Protein AF-A0A964AL71-F1 (afdb_monomer_lite)

Sequence (164 aa):
MGRFLVLSLLTTGLFVGQAAAQQCAVDEDDDGYVSAAACPNGTDCDDTDPDTHPFATEIPNDGIDQDCSGEDLVSVCDSDSDGYEAYACGGLDCDDDDPDINPDGLEIDGDGIDQDCDGWDYCEAIEWVQGGLECAAAPDVDPSGYGWLIAAGLLGLARRRRGA

Secondary structure (DSSP, 8-state):
-----------------------S---SS-SS--BTTT-TT--BS-TT-TTSSTTPPP-TTSS--TT-SSSPPP--S-SS-SSPPBGGGTSSBS-TT-TTSSTT----TTSS--SSSSS----S-EEEETTEEEE--S----TT---S----------------

Structure (mmCIF, N/CA/C/O backbone):
data_AF-A0A964AL71-F1
#
_entry.id   AF-A0A964AL71-F1
#
loop_
_atom_site.group_PDB
_atom_site.id
_atom_site.type_symbol
_atom_site.label_atom_id
_atom_site.label_alt_id
_atom_site.label_comp_id
_atom_site.label_asym_id
_atom_site.label_entity_id
_atom_site.label_seq_id
_atom_site.pdbx_PDB_ins_code
_atom_site.Cartn_x
_atom_site.Cartn_y
_atom_site.Cartn_z
_atom_site.occupancy
_atom_site.B_iso_or_equiv
_atom_site.auth_seq_id
_atom_site.auth_comp_id
_atom_site.auth_asym_id
_atom_site.auth_atom_id
_atom_si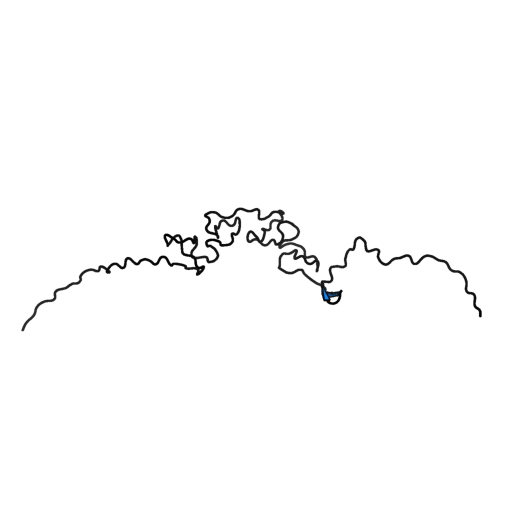te.pdbx_PDB_model_num
ATOM 1 N N . MET A 1 1 ? 49.509 -49.418 -53.636 1.00 42.91 1 MET A N 1
ATOM 2 C CA . MET A 1 1 ? 49.697 -48.206 -54.468 1.00 42.91 1 MET A CA 1
ATOM 3 C C . MET A 1 1 ? 48.454 -47.348 -54.279 1.00 42.91 1 MET A C 1
ATOM 5 O O . MET A 1 1 ? 47.386 -47.891 -54.466 1.00 42.91 1 MET A O 1
ATOM 9 N N . GLY A 1 2 ? 48.447 -46.099 -53.839 1.00 43.47 2 GLY A N 1
ATOM 10 C CA . GLY A 1 2 ? 49.470 -45.191 -53.344 1.00 43.47 2 GLY A CA 1
ATOM 11 C C . GLY A 1 2 ? 48.808 -44.211 -52.359 1.00 43.47 2 GLY A C 1
ATOM 12 O O . GLY A 1 2 ? 47.586 -44.115 -52.294 1.00 43.47 2 GLY A O 1
ATOM 13 N N . ARG A 1 3 ? 49.653 -43.579 -51.544 1.00 57.41 3 ARG A N 1
ATOM 14 C CA . ARG A 1 3 ? 49.343 -42.613 -50.476 1.00 57.41 3 ARG A CA 1
ATOM 15 C C . ARG A 1 3 ? 48.941 -41.243 -51.052 1.00 57.41 3 ARG A C 1
ATOM 17 O O . ARG A 1 3 ? 49.073 -41.039 -52.253 1.00 57.41 3 ARG A O 1
ATOM 24 N N . PHE A 1 4 ? 48.636 -40.328 -50.122 1.00 46.94 4 PHE A N 1
ATOM 25 C CA . PHE A 1 4 ? 48.521 -38.857 -50.202 1.00 46.94 4 PHE A CA 1
ATOM 26 C C . PHE A 1 4 ? 47.069 -38.352 -50.302 1.00 46.94 4 PHE A C 1
ATOM 28 O O . PHE A 1 4 ? 46.312 -38.834 -51.125 1.00 46.94 4 PHE A O 1
ATOM 35 N N . LEU A 1 5 ? 46.595 -37.395 -49.502 1.00 49.38 5 LEU A N 1
ATOM 36 C CA . LEU A 1 5 ? 47.223 -36.527 -48.502 1.00 49.38 5 LEU A CA 1
ATOM 37 C C . LEU A 1 5 ? 46.084 -35.980 -47.619 1.00 49.38 5 LEU A C 1
ATOM 39 O O . LEU A 1 5 ? 45.044 -35.585 -48.138 1.00 49.38 5 LEU A O 1
ATOM 43 N N . VAL A 1 6 ? 46.274 -35.965 -46.301 1.00 58.12 6 VAL A N 1
ATOM 44 C CA . VAL A 1 6 ? 45.404 -35.238 -45.366 1.00 58.12 6 VAL A CA 1
ATOM 45 C C . VAL A 1 6 ? 45.594 -33.746 -45.640 1.00 58.12 6 VAL A C 1
ATOM 47 O O . VAL A 1 6 ? 46.712 -33.258 -45.486 1.00 58.12 6 VAL A O 1
ATOM 50 N N . LEU A 1 7 ? 44.538 -33.019 -46.018 1.00 48.34 7 LEU A N 1
ATOM 51 C CA . LEU A 1 7 ? 44.527 -31.562 -45.902 1.00 48.34 7 LEU A CA 1
ATOM 52 C C . LEU A 1 7 ? 43.426 -31.151 -44.929 1.00 48.34 7 LEU A C 1
ATOM 54 O O . LEU A 1 7 ? 42.235 -31.202 -45.220 1.00 48.34 7 LEU A O 1
ATOM 58 N N . SER A 1 8 ? 43.901 -30.813 -43.737 1.00 66.19 8 SER A N 1
ATOM 59 C CA . SER A 1 8 ? 43.179 -30.169 -42.655 1.00 66.19 8 SER A CA 1
ATOM 60 C C . SER A 1 8 ? 42.492 -28.893 -43.143 1.00 66.19 8 SER A C 1
ATOM 62 O O . SER A 1 8 ? 43.157 -27.99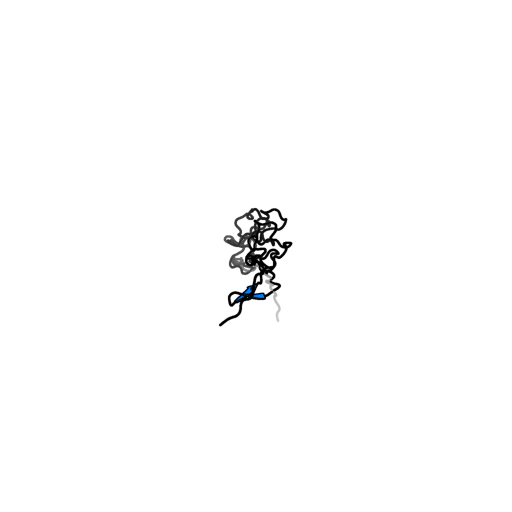0 -43.646 1.00 66.19 8 SER A O 1
ATOM 64 N N . LEU A 1 9 ? 41.183 -28.802 -42.920 1.00 51.50 9 LEU A N 1
ATOM 65 C CA . LEU A 1 9 ? 40.495 -27.532 -42.709 1.00 51.50 9 LEU A CA 1
ATOM 66 C C . LEU A 1 9 ? 39.804 -27.606 -41.344 1.00 51.50 9 LEU A C 1
ATOM 68 O O . LEU A 1 9 ? 38.586 -27.657 -41.228 1.00 51.50 9 LEU A O 1
ATOM 72 N N . LEU A 1 10 ? 40.623 -27.607 -40.289 1.00 61.62 10 LEU A N 1
ATOM 73 C CA . LEU A 1 10 ? 40.280 -26.906 -39.053 1.00 61.62 10 LEU A CA 1
ATOM 74 C C . LEU A 1 10 ? 40.269 -25.403 -39.371 1.00 61.62 10 LEU A C 1
ATOM 76 O O . LEU A 1 10 ? 41.217 -24.683 -39.070 1.00 61.62 10 LEU A O 1
ATOM 80 N N . THR A 1 11 ? 39.212 -24.927 -40.025 1.00 59.31 11 THR A N 1
ATOM 81 C CA . THR A 1 11 ? 38.882 -23.502 -40.011 1.00 59.31 11 THR A CA 1
ATOM 82 C C . THR A 1 11 ? 38.038 -23.264 -38.775 1.00 59.31 11 THR A C 1
ATOM 84 O O . THR A 1 11 ? 36.843 -23.543 -38.753 1.00 59.31 11 THR A O 1
ATOM 87 N N . THR A 1 12 ? 38.737 -22.861 -37.715 1.00 57.44 12 THR A N 1
ATOM 88 C CA . THR A 1 12 ? 38.392 -21.694 -36.895 1.00 57.44 12 THR A CA 1
ATOM 89 C C . THR A 1 12 ? 36.946 -21.237 -37.022 1.00 57.44 12 THR A C 1
ATOM 91 O O . THR A 1 12 ? 36.523 -20.773 -38.084 1.00 57.44 12 THR A O 1
ATOM 94 N N . GLY A 1 13 ? 36.228 -21.333 -35.907 1.00 58.03 13 GLY A N 1
ATOM 95 C CA . GLY A 1 13 ? 34.884 -20.821 -35.789 1.00 58.03 13 GLY A CA 1
ATOM 96 C C . GLY A 1 13 ? 34.746 -19.402 -36.323 1.00 58.03 13 GLY A C 1
ATOM 97 O O . GLY A 1 13 ? 35.616 -18.552 -36.168 1.00 58.03 13 GLY A O 1
ATOM 98 N N . LEU A 1 14 ? 33.588 -19.163 -36.901 1.00 57.81 14 LEU A N 1
ATOM 99 C CA . LEU A 1 14 ? 32.837 -17.970 -36.601 1.00 57.81 14 LEU A CA 1
ATOM 100 C C . LEU A 1 14 ? 31.395 -18.403 -36.777 1.00 57.81 14 LEU A C 1
ATOM 102 O O . LEU A 1 14 ? 30.954 -18.702 -37.886 1.00 57.81 14 LEU A O 1
ATOM 106 N N . PHE A 1 15 ? 30.716 -18.557 -35.644 1.00 57.75 15 PHE A N 1
ATOM 107 C CA . PHE A 1 15 ? 29.269 -18.573 -35.580 1.00 57.75 15 PHE A CA 1
ATOM 108 C C . PHE A 1 15 ? 28.780 -17.504 -36.554 1.00 57.75 15 PHE A C 1
ATOM 110 O O . PHE A 1 15 ? 29.131 -16.331 -36.407 1.00 57.75 15 PHE A O 1
ATOM 117 N N . VAL A 1 16 ? 28.074 -17.923 -37.609 1.00 55.84 16 VAL A N 1
ATOM 118 C CA . VAL A 1 16 ? 27.329 -16.988 -38.449 1.00 55.84 16 VAL A CA 1
ATOM 119 C C . VAL A 1 16 ? 26.499 -16.191 -37.465 1.00 55.84 16 VAL A C 1
ATOM 121 O O . VAL A 1 16 ? 25.725 -16.784 -36.718 1.00 55.84 16 VAL A O 1
ATOM 124 N N . GLY A 1 17 ? 26.777 -14.890 -37.394 1.00 53.53 17 GLY A N 1
ATOM 125 C CA . GLY A 1 17 ? 26.186 -13.981 -36.437 1.00 53.53 17 GLY A CA 1
ATOM 126 C C . GLY A 1 17 ? 24.671 -14.055 -36.497 1.00 53.53 17 GLY A C 1
ATOM 127 O O . GLY A 1 17 ? 24.034 -13.302 -37.223 1.00 53.53 17 GLY A O 1
ATOM 128 N N . GLN A 1 18 ? 24.091 -14.899 -35.654 1.00 58.00 18 GLN A N 1
ATOM 129 C CA . GLN A 1 18 ? 22.993 -14.445 -34.840 1.00 58.00 18 GLN A CA 1
ATOM 130 C C . GLN A 1 18 ? 23.637 -13.461 -33.866 1.00 58.00 18 GLN A C 1
ATOM 132 O O . GLN A 1 18 ? 23.998 -13.804 -32.746 1.00 58.00 18 GLN A O 1
ATOM 137 N N . ALA A 1 19 ? 23.797 -12.210 -34.309 1.00 52.66 19 ALA A N 1
ATOM 138 C CA . ALA A 1 19 ? 23.393 -11.147 -33.413 1.00 52.66 19 ALA A CA 1
ATOM 139 C C . ALA A 1 19 ? 21.939 -11.500 -33.116 1.00 52.66 19 ALA A C 1
ATOM 141 O O . ALA A 1 19 ? 21.059 -11.278 -33.950 1.00 52.66 19 ALA A O 1
ATOM 142 N N . ALA A 1 20 ? 21.729 -12.246 -32.029 1.00 55.09 20 ALA A N 1
ATOM 143 C CA . ALA A 1 20 ? 20.410 -12.388 -31.484 1.00 55.09 20 ALA A CA 1
ATOM 144 C C . ALA A 1 20 ? 19.926 -10.944 -31.390 1.00 55.09 20 ALA A C 1
ATOM 146 O O . ALA A 1 20 ? 20.567 -10.110 -30.748 1.00 55.09 20 ALA A O 1
ATOM 147 N N . ALA A 1 21 ? 18.826 -10.625 -32.061 1.00 55.59 21 ALA A N 1
ATOM 148 C CA . ALA A 1 21 ? 17.881 -9.784 -31.368 1.00 55.59 21 ALA A CA 1
ATOM 149 C C . ALA A 1 21 ? 17.618 -10.560 -30.072 1.00 55.59 21 ALA A C 1
ATOM 151 O O . ALA A 1 21 ? 16.844 -11.514 -30.083 1.00 55.59 21 ALA A O 1
ATOM 152 N N . GLN A 1 22 ? 18.423 -10.290 -29.036 1.00 57.62 22 GLN A N 1
ATOM 153 C CA . GLN A 1 22 ? 18.095 -10.637 -27.669 1.00 57.62 22 GLN A CA 1
ATOM 154 C C . GLN A 1 22 ? 16.713 -10.024 -27.530 1.00 57.62 22 GLN A C 1
ATOM 156 O O . GLN A 1 22 ? 16.568 -8.811 -27.692 1.00 57.62 22 GLN A O 1
ATOM 161 N N . GLN A 1 23 ? 15.702 -10.887 -27.548 1.00 59.81 23 GLN A N 1
ATOM 162 C CA . GLN A 1 23 ? 14.340 -10.449 -27.771 1.00 59.81 23 GLN A CA 1
ATOM 163 C C . GLN A 1 23 ? 14.005 -9.456 -26.670 1.00 59.81 23 GLN A C 1
ATOM 165 O O . GLN A 1 23 ? 14.189 -9.766 -25.499 1.00 59.81 23 GLN A O 1
ATOM 170 N N . CYS A 1 24 ? 13.548 -8.269 -27.056 1.00 73.62 24 CYS A N 1
ATOM 171 C CA . CYS A 1 24 ? 13.063 -7.247 -26.136 1.00 73.62 24 CYS A CA 1
ATOM 172 C C . CYS A 1 24 ? 11.679 -7.630 -25.574 1.00 73.62 24 CYS A C 1
ATOM 174 O O . CYS A 1 24 ? 10.743 -6.847 -25.663 1.00 73.62 24 CYS A O 1
ATOM 176 N N . ALA A 1 25 ? 11.540 -8.880 -25.146 1.00 68.31 25 ALA A N 1
ATOM 177 C CA . ALA A 1 25 ? 10.337 -9.491 -24.599 1.00 68.31 25 ALA A CA 1
ATOM 178 C C . ALA A 1 25 ? 10.741 -10.326 -23.375 1.00 68.31 25 ALA A C 1
ATOM 180 O O . ALA A 1 25 ? 10.397 -11.501 -23.286 1.00 68.31 25 ALA A O 1
ATOM 181 N N . VAL A 1 26 ? 11.610 -9.747 -22.544 1.00 84.50 26 VAL A N 1
ATOM 182 C CA . VAL A 1 26 ? 11.854 -10.245 -21.193 1.00 84.50 26 VAL A CA 1
ATOM 183 C C . VAL A 1 26 ? 10.798 -9.559 -20.334 1.00 84.50 26 VAL A C 1
ATOM 185 O O . VAL A 1 26 ? 10.657 -8.343 -20.449 1.00 84.50 26 VAL A O 1
ATOM 188 N N . ASP A 1 27 ? 10.020 -10.404 -19.682 1.00 92.12 27 ASP A N 1
ATOM 189 C CA . ASP A 1 27 ? 8.926 -10.169 -18.742 1.00 92.12 27 ASP A CA 1
ATOM 190 C C . ASP A 1 27 ? 9.107 -11.368 -17.795 1.00 92.12 27 ASP A C 1
ATOM 192 O O . ASP A 1 27 ? 8.742 -12.496 -18.148 1.00 92.12 27 ASP A O 1
ATOM 196 N N . GLU A 1 28 ? 9.979 -11.216 -16.791 1.00 94.56 28 GLU A N 1
ATOM 197 C CA . GLU A 1 28 ? 10.457 -12.333 -15.953 1.00 94.56 28 GLU A CA 1
ATOM 198 C C . GLU A 1 28 ? 9.527 -12.622 -14.764 1.00 94.56 28 GLU A C 1
ATOM 200 O O . GLU A 1 28 ? 9.496 -13.763 -14.286 1.00 94.56 28 GLU A O 1
ATOM 205 N N . ASP A 1 29 ? 8.705 -11.656 -14.365 1.00 95.81 29 ASP A N 1
ATOM 206 C CA . ASP A 1 29 ? 7.679 -11.786 -13.330 1.00 95.81 29 ASP A CA 1
ATOM 207 C C . ASP A 1 29 ? 6.244 -11.993 -13.864 1.00 95.81 29 ASP A C 1
ATOM 209 O O . ASP A 1 29 ? 5.345 -12.300 -13.075 1.00 95.81 29 ASP A O 1
ATOM 213 N N . ASP A 1 30 ? 6.052 -11.982 -15.189 1.00 95.75 30 ASP A N 1
ATOM 214 C CA . ASP A 1 30 ? 4.777 -12.216 -15.880 1.00 95.75 30 ASP A CA 1
ATOM 215 C C . ASP A 1 30 ? 3.698 -11.149 -15.550 1.00 95.75 30 ASP A C 1
ATOM 217 O O . ASP A 1 30 ? 2.493 -11.454 -15.530 1.00 95.75 30 ASP A O 1
ATOM 221 N N . ASP A 1 31 ? 4.097 -9.895 -15.319 1.00 95.62 31 ASP A N 1
ATOM 222 C CA . ASP A 1 31 ? 3.206 -8.760 -15.027 1.00 95.62 31 ASP A CA 1
ATOM 223 C C . ASP A 1 31 ? 2.614 -8.093 -16.297 1.00 95.62 31 ASP A C 1
ATOM 225 O O . ASP A 1 31 ? 1.633 -7.336 -16.254 1.00 95.62 31 ASP A O 1
ATOM 229 N N . GLY A 1 32 ? 3.150 -8.456 -17.468 1.00 94.94 32 GLY A N 1
ATOM 230 C CA . GLY A 1 32 ? 2.741 -7.961 -18.780 1.00 94.94 32 GLY A CA 1
ATOM 231 C C . GLY A 1 32 ? 3.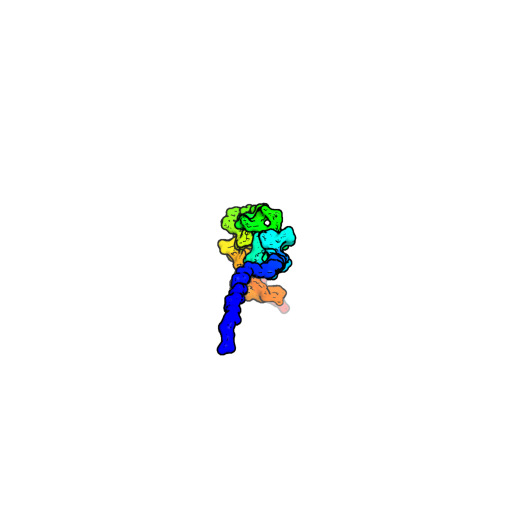434 -6.670 -19.225 1.00 94.94 32 GLY A C 1
ATOM 232 O O . GLY A 1 32 ? 3.105 -6.142 -20.303 1.00 94.94 32 GLY A O 1
ATOM 233 N N . TYR A 1 33 ? 4.381 -6.172 -18.442 1.00 95.38 33 TYR A N 1
ATOM 234 C CA . TYR A 1 33 ? 5.336 -5.141 -18.795 1.00 95.38 33 TYR A CA 1
ATOM 235 C C . TYR A 1 33 ? 6.675 -5.791 -19.163 1.00 95.38 33 TYR A C 1
ATOM 237 O O . TYR A 1 33 ? 6.818 -7.000 -19.252 1.00 95.38 33 TYR A O 1
ATOM 245 N N . VAL A 1 34 ? 7.613 -4.979 -19.642 1.00 95.06 34 VAL A N 1
ATOM 246 C CA . VAL A 1 34 ? 8.906 -5.484 -20.118 1.00 95.06 34 VAL A CA 1
ATOM 247 C C . VAL A 1 34 ? 10.007 -4.619 -19.549 1.00 95.06 34 VAL A C 1
ATOM 249 O O . VAL A 1 34 ? 9.919 -3.386 -19.639 1.00 95.06 34 VAL A O 1
ATOM 252 N N . SER A 1 35 ? 11.072 -5.260 -19.075 1.00 94.69 35 SER A N 1
ATOM 253 C CA . SER A 1 35 ? 12.234 -4.612 -18.471 1.00 94.69 35 SER A CA 1
ATOM 254 C C . SER A 1 35 ? 12.724 -3.376 -19.227 1.00 94.69 35 SER A C 1
ATOM 256 O O . SER A 1 35 ? 13.234 -3.464 -20.356 1.00 94.69 35 SER A O 1
ATOM 258 N N . ALA A 1 36 ? 12.689 -2.216 -18.574 1.00 93.44 36 ALA A N 1
ATOM 259 C CA . ALA A 1 36 ? 13.310 -0.980 -19.047 1.00 93.44 36 ALA A CA 1
ATOM 260 C C . ALA A 1 36 ? 14.843 -1.091 -19.119 1.00 93.44 36 ALA A C 1
ATOM 262 O O . ALA A 1 36 ? 15.483 -0.447 -19.957 1.00 93.44 36 ALA A O 1
ATOM 263 N N . ALA A 1 37 ? 15.454 -1.939 -18.284 1.00 91.50 37 ALA A N 1
ATOM 264 C CA . ALA A 1 37 ? 16.897 -2.172 -18.285 1.00 91.50 37 ALA A CA 1
ATOM 265 C C . ALA A 1 37 ? 17.352 -3.047 -19.467 1.00 91.50 37 ALA A C 1
ATOM 267 O O . ALA A 1 37 ? 18.431 -2.822 -20.032 1.00 91.50 37 ALA A O 1
ATOM 268 N N . ALA A 1 38 ? 16.542 -4.034 -19.863 1.00 89.75 38 ALA A N 1
ATOM 269 C CA . ALA A 1 38 ? 16.860 -4.934 -20.970 1.00 89.75 38 ALA A CA 1
ATOM 270 C C . ALA A 1 38 ? 16.351 -4.430 -22.334 1.00 89.75 38 ALA A C 1
ATOM 272 O O . ALA A 1 38 ? 16.908 -4.805 -23.376 1.00 89.75 38 ALA A O 1
ATOM 273 N N . CYS A 1 39 ? 15.318 -3.577 -22.357 1.00 89.81 39 CYS A N 1
ATOM 274 C CA . CYS A 1 39 ? 14.591 -3.208 -23.570 1.00 89.81 39 CYS A CA 1
ATOM 275 C C . CYS A 1 39 ? 14.550 -1.684 -23.799 1.00 89.81 39 CYS A C 1
ATOM 277 O O . CYS A 1 39 ? 14.097 -0.945 -22.934 1.00 89.81 39 CYS A O 1
ATOM 279 N N . PRO A 1 40 ? 14.879 -1.174 -25.007 1.00 86.69 40 PRO A N 1
ATOM 280 C CA . PRO A 1 40 ? 14.818 0.266 -25.304 1.00 86.69 40 PRO A CA 1
ATOM 281 C C . PRO A 1 40 ? 13.438 0.934 -25.179 1.00 86.69 40 PRO A C 1
ATOM 283 O O . PRO A 1 40 ? 13.371 2.157 -25.166 1.00 86.69 40 PRO A O 1
ATOM 286 N N . ASN A 1 41 ? 12.355 0.151 -25.165 1.00 87.44 41 ASN A N 1
ATOM 287 C CA . ASN A 1 41 ? 10.987 0.629 -24.933 1.00 87.44 41 ASN A CA 1
ATOM 288 C C . ASN A 1 41 ? 10.329 -0.113 -23.760 1.00 87.44 41 ASN A C 1
ATOM 290 O O . ASN A 1 41 ? 9.103 -0.157 -23.696 1.00 87.44 41 ASN A O 1
ATOM 294 N N . GLY A 1 42 ? 11.134 -0.763 -22.916 1.00 92.75 42 GLY A N 1
ATOM 295 C CA . GLY A 1 42 ? 10.640 -1.309 -21.666 1.00 92.75 42 GLY A CA 1
ATOM 296 C C . GLY A 1 42 ? 10.290 -0.180 -20.713 1.00 92.75 42 GLY A C 1
ATOM 297 O O . GLY A 1 42 ? 10.880 0.902 -20.782 1.00 92.75 42 GLY A O 1
ATOM 298 N N . THR A 1 43 ? 9.288 -0.423 -19.889 1.00 95.31 43 THR A N 1
ATOM 299 C CA . THR A 1 43 ? 8.741 0.562 -18.951 1.00 95.31 43 THR A CA 1
ATOM 300 C C . THR A 1 43 ? 8.791 0.078 -17.516 1.00 95.31 43 THR A C 1
ATOM 302 O O . THR A 1 43 ? 8.606 0.886 -16.621 1.00 95.31 43 THR A O 1
ATOM 305 N N . ASP A 1 44 ? 9.058 -1.204 -17.319 1.00 97.00 44 ASP A N 1
ATOM 306 C CA . ASP A 1 44 ? 9.164 -1.817 -16.011 1.00 97.00 44 ASP A CA 1
ATOM 307 C C . ASP A 1 44 ? 10.566 -1.598 -15.416 1.00 97.00 44 ASP A C 1
ATOM 309 O O . ASP A 1 44 ? 11.600 -1.806 -16.067 1.00 97.00 44 ASP A O 1
ATOM 313 N N . CYS A 1 45 ? 10.577 -1.066 -14.200 1.00 96.81 45 CYS A N 1
ATOM 314 C CA . CYS A 1 45 ? 11.757 -0.700 -13.448 1.00 96.81 45 CYS A CA 1
ATOM 315 C C . CYS A 1 45 ? 12.324 -1.859 -12.609 1.00 96.81 45 CYS A C 1
ATOM 317 O O . CYS A 1 45 ? 13.531 -1.821 -12.337 1.00 96.81 45 CYS A O 1
ATOM 319 N N . ASP A 1 46 ? 11.534 -2.893 -12.299 1.00 96.44 46 ASP A N 1
ATOM 320 C CA . ASP A 1 46 ? 11.953 -4.119 -11.612 1.00 96.44 46 ASP A CA 1
ATOM 321 C C . ASP A 1 46 ? 11.246 -5.367 -12.176 1.00 96.44 46 ASP A C 1
ATOM 323 O O . ASP A 1 46 ? 10.339 -5.911 -11.567 1.00 96.44 46 ASP A O 1
ATOM 327 N N . ASP A 1 47 ? 11.788 -5.884 -13.284 1.00 95.50 47 ASP A N 1
ATOM 328 C CA . ASP A 1 47 ? 11.345 -7.090 -14.029 1.00 95.50 47 ASP A CA 1
ATOM 329 C C . ASP A 1 47 ? 11.524 -8.411 -13.256 1.00 95.50 47 ASP A C 1
ATOM 331 O O . ASP A 1 47 ? 11.692 -9.479 -13.843 1.00 95.50 47 ASP A O 1
ATOM 335 N N . THR A 1 48 ? 11.610 -8.344 -11.929 1.00 96.31 48 THR A N 1
ATOM 336 C CA . THR A 1 48 ? 11.643 -9.499 -11.030 1.00 96.31 48 THR A CA 1
ATOM 337 C C . THR A 1 48 ? 10.548 -9.461 -9.966 1.00 96.31 48 THR A C 1
ATOM 339 O O . THR A 1 48 ? 10.457 -10.410 -9.174 1.00 96.31 48 THR A O 1
ATOM 342 N N . ASP A 1 49 ? 9.734 -8.407 -9.950 1.00 97.00 49 ASP A N 1
ATOM 343 C CA . ASP A 1 49 ? 8.678 -8.161 -8.982 1.00 97.00 49 ASP A CA 1
ATOM 344 C C . ASP A 1 49 ? 7.377 -7.736 -9.690 1.00 97.00 49 ASP A C 1
ATOM 346 O O . ASP A 1 49 ? 7.241 -6.580 -10.086 1.00 97.00 49 ASP A O 1
ATOM 350 N N . PRO A 1 50 ? 6.363 -8.621 -9.765 1.00 97.25 50 PRO A N 1
ATOM 351 C CA . PRO A 1 50 ? 5.133 -8.334 -10.498 1.00 97.25 50 PRO A CA 1
ATOM 352 C C . PRO A 1 50 ? 4.255 -7.258 -9.845 1.00 97.25 50 PRO A C 1
ATOM 354 O O . PRO A 1 50 ? 3.219 -6.907 -10.408 1.00 97.25 50 PRO A O 1
ATOM 357 N N . ASP A 1 51 ? 4.611 -6.784 -8.647 1.00 97.25 51 ASP A N 1
ATOM 358 C CA . ASP A 1 51 ? 3.949 -5.661 -7.983 1.00 97.25 51 ASP A CA 1
ATOM 359 C C . ASP A 1 51 ? 4.639 -4.309 -8.290 1.00 97.25 51 ASP A C 1
ATOM 361 O O . ASP A 1 51 ? 4.111 -3.262 -7.909 1.00 97.25 51 ASP A O 1
ATOM 365 N N . THR A 1 52 ? 5.770 -4.307 -9.010 1.00 97.94 52 THR A N 1
ATOM 366 C CA . THR A 1 52 ? 6.548 -3.112 -9.371 1.00 97.94 52 THR A CA 1
ATOM 367 C C . THR A 1 52 ? 6.546 -2.910 -10.883 1.00 97.94 52 THR A C 1
ATOM 369 O O . THR A 1 52 ? 7.357 -3.464 -11.610 1.00 97.94 52 THR A O 1
ATOM 372 N N . HIS A 1 53 ? 5.633 -2.080 -11.379 1.00 97.50 53 HIS A N 1
ATOM 373 C CA . HIS A 1 53 ? 5.459 -1.836 -12.804 1.00 97.50 53 HIS A CA 1
ATOM 374 C C . HIS A 1 53 ? 4.715 -0.526 -13.078 1.00 97.50 53 HIS A C 1
ATOM 376 O O . HIS A 1 53 ? 4.031 0.005 -12.203 1.00 97.50 53 HIS A O 1
ATOM 382 N N . PRO A 1 54 ? 4.695 -0.010 -14.321 1.00 97.81 54 PRO A N 1
ATOM 383 C CA . PRO A 1 54 ? 3.894 1.162 -14.654 1.00 97.81 54 PRO A CA 1
ATOM 384 C C . PRO A 1 54 ? 2.445 1.042 -14.185 1.00 97.81 54 PRO A C 1
ATOM 386 O O . PRO A 1 54 ? 1.758 0.068 -14.500 1.00 97.81 54 PRO A O 1
ATOM 389 N N . PHE A 1 55 ? 1.958 2.066 -13.486 1.00 95.25 55 PHE A N 1
ATOM 390 C CA . PHE A 1 55 ? 0.605 2.106 -12.915 1.00 95.25 55 PHE A CA 1
ATOM 391 C C . PHE A 1 55 ? 0.329 1.093 -11.789 1.00 95.25 55 PHE A C 1
ATOM 393 O O . PHE A 1 55 ? -0.849 0.876 -11.476 1.00 95.25 55 PHE A O 1
ATOM 400 N N . ALA A 1 56 ? 1.355 0.477 -11.193 1.00 97.06 56 ALA A N 1
ATOM 401 C CA . ALA A 1 56 ? 1.199 -0.216 -9.919 1.00 97.06 56 ALA A CA 1
ATOM 402 C C . ALA A 1 56 ? 0.715 0.757 -8.828 1.00 97.06 56 ALA A C 1
ATOM 404 O O . ALA A 1 56 ? 0.704 1.978 -9.002 1.00 97.06 56 ALA A O 1
ATOM 405 N N . THR A 1 57 ? 0.222 0.207 -7.719 1.00 95.12 57 THR A N 1
ATOM 406 C CA . THR A 1 57 ? -0.169 1.030 -6.567 1.00 95.12 57 THR A CA 1
ATOM 407 C C . THR A 1 57 ? 1.065 1.303 -5.725 1.00 95.12 57 THR A C 1
ATOM 409 O O . THR A 1 57 ? 1.713 0.361 -5.289 1.00 95.12 57 THR A O 1
ATOM 412 N N . GLU A 1 58 ? 1.343 2.577 -5.480 1.00 95.38 58 GLU A N 1
ATOM 413 C CA . GLU A 1 58 ? 2.440 3.002 -4.612 1.00 95.38 58 GLU A CA 1
ATOM 414 C C . GLU A 1 58 ? 2.166 2.659 -3.145 1.00 95.38 58 GLU A C 1
ATOM 416 O O . GLU A 1 58 ? 1.040 2.844 -2.664 1.00 95.38 58 GLU A O 1
ATOM 421 N N . ILE A 1 59 ? 3.212 2.238 -2.433 1.00 94.50 59 ILE A N 1
ATOM 422 C CA . ILE A 1 59 ? 3.242 2.194 -0.969 1.00 94.50 59 ILE A CA 1
ATOM 423 C C . ILE A 1 59 ? 4.092 3.382 -0.511 1.00 94.50 59 ILE A C 1
ATOM 425 O O . ILE A 1 59 ? 5.314 3.316 -0.603 1.00 94.50 59 ILE A O 1
ATOM 429 N N . PRO A 1 60 ? 3.479 4.470 -0.013 1.00 94.94 60 PRO A N 1
ATOM 430 C CA . PRO A 1 60 ? 4.219 5.666 0.322 1.00 94.94 60 PRO A CA 1
ATOM 431 C C . PRO A 1 60 ? 5.326 5.444 1.349 1.00 94.94 60 PRO A C 1
ATOM 433 O O . PRO A 1 60 ? 5.106 4.814 2.384 1.00 94.94 60 PRO A O 1
ATOM 436 N N . ASN A 1 61 ? 6.455 6.118 1.136 1.00 93.31 61 ASN A N 1
ATOM 437 C CA . ASN A 1 61 ? 7.596 6.210 2.049 1.00 93.31 61 ASN A CA 1
ATOM 438 C C . ASN A 1 61 ? 8.371 4.897 2.279 1.00 93.31 61 ASN A C 1
ATOM 440 O O . ASN A 1 61 ? 9.224 4.864 3.179 1.00 93.31 61 ASN A O 1
ATOM 444 N N . ASP A 1 62 ? 8.128 3.832 1.513 1.00 93.38 62 ASP A N 1
ATOM 445 C CA . ASP A 1 62 ? 8.879 2.576 1.648 1.00 93.38 62 ASP A CA 1
ATOM 446 C C . ASP A 1 62 ? 10.231 2.600 0.896 1.00 93.38 62 ASP A C 1
ATOM 448 O O . ASP A 1 62 ? 11.099 1.740 1.102 1.00 93.38 62 ASP A O 1
ATOM 452 N N . GLY A 1 63 ? 10.465 3.648 0.099 1.00 94.69 63 GLY A N 1
ATOM 453 C CA . GLY A 1 63 ? 11.671 3.872 -0.689 1.00 94.69 63 GLY A CA 1
ATOM 454 C C . GLY A 1 63 ? 11.717 3.108 -2.012 1.00 94.69 63 GLY A C 1
ATOM 455 O O . GLY A 1 63 ? 12.774 3.120 -2.658 1.00 94.69 63 GLY A O 1
ATOM 456 N N . ILE A 1 64 ? 10.627 2.447 -2.396 1.00 95.88 64 ILE A N 1
ATOM 457 C CA . ILE A 1 64 ? 10.441 1.743 -3.662 1.00 95.88 64 ILE A CA 1
ATOM 458 C C . ILE A 1 64 ? 9.527 2.604 -4.545 1.00 95.88 64 ILE A C 1
ATOM 460 O O . ILE A 1 64 ? 8.590 3.222 -4.073 1.00 95.88 64 ILE A O 1
ATOM 464 N N . ASP A 1 65 ? 9.854 2.689 -5.830 1.00 97.31 65 ASP A N 1
ATOM 465 C CA . ASP A 1 65 ? 9.036 3.342 -6.861 1.00 97.31 65 ASP A CA 1
ATOM 466 C C . ASP A 1 65 ? 8.262 2.226 -7.568 1.00 97.31 65 ASP A C 1
ATOM 468 O O . ASP A 1 65 ? 8.749 1.680 -8.561 1.00 97.31 65 ASP A O 1
ATOM 472 N N . GLN A 1 66 ? 7.141 1.793 -6.981 1.00 97.81 66 GLN A N 1
ATOM 473 C CA . GLN A 1 66 ? 6.373 0.650 -7.479 1.00 97.81 66 GLN A CA 1
ATOM 474 C C . GLN A 1 66 ? 5.746 0.974 -8.835 1.00 97.81 66 GLN A C 1
ATOM 476 O O . GLN A 1 66 ? 5.654 0.105 -9.695 1.00 97.81 66 GLN A O 1
ATOM 481 N N . ASP A 1 67 ? 5.323 2.217 -9.066 1.00 97.62 67 ASP A N 1
ATOM 482 C CA . ASP A 1 67 ? 4.652 2.636 -10.295 1.00 97.62 67 ASP A CA 1
ATOM 483 C C . ASP A 1 67 ? 5.607 3.054 -11.431 1.00 97.62 67 ASP A C 1
ATOM 485 O O . ASP A 1 67 ? 5.157 3.433 -12.526 1.00 97.62 67 ASP A O 1
ATOM 489 N N . CYS A 1 68 ? 6.919 2.947 -11.192 1.00 97.62 68 CYS A N 1
ATOM 490 C CA . CYS A 1 68 ? 8.003 3.322 -12.094 1.00 97.62 68 CYS A CA 1
ATOM 491 C C . CYS A 1 68 ? 7.903 4.773 -12.614 1.00 97.62 68 CYS A C 1
ATOM 493 O O . CYS A 1 68 ? 8.287 5.070 -13.760 1.00 97.62 68 CYS A O 1
ATOM 495 N N . SER A 1 69 ? 7.365 5.695 -11.813 1.00 97.19 69 SER A N 1
ATOM 496 C CA . SER A 1 69 ? 7.261 7.123 -12.137 1.00 97.19 69 SER A CA 1
ATOM 497 C C . SER A 1 69 ? 8.580 7.884 -11.958 1.00 97.19 69 SER A C 1
ATOM 499 O O . SER A 1 69 ? 8.751 8.974 -12.529 1.00 97.19 69 SER A O 1
ATOM 501 N N . GLY A 1 70 ? 9.546 7.283 -11.264 1.00 96.31 70 GLY A N 1
ATOM 502 C CA . GLY A 1 70 ? 10.900 7.776 -11.037 1.00 96.31 70 GLY A CA 1
ATOM 503 C C . GLY A 1 70 ? 11.175 8.230 -9.602 1.00 96.31 70 GLY A C 1
ATOM 504 O O . GLY A 1 70 ? 12.300 8.667 -9.327 1.00 96.31 70 GLY A O 1
ATOM 505 N N . GLU A 1 71 ? 10.184 8.172 -8.716 1.00 96.88 71 GLU A N 1
ATOM 506 C CA . GLU A 1 71 ? 10.288 8.522 -7.302 1.00 96.88 71 GLU A CA 1
ATOM 507 C C . GLU A 1 71 ? 9.177 7.844 -6.493 1.00 96.88 71 GLU A C 1
ATOM 509 O O . GLU A 1 71 ? 8.039 7.831 -6.934 1.00 96.88 71 GLU A O 1
ATOM 514 N N . ASP A 1 72 ? 9.521 7.358 -5.299 1.00 95.94 72 ASP A N 1
ATOM 515 C CA . ASP A 1 72 ? 8.562 6.882 -4.291 1.00 95.94 72 ASP A CA 1
ATOM 516 C C . ASP A 1 72 ? 7.597 8.010 -3.879 1.00 95.94 72 ASP A C 1
ATOM 518 O O . ASP A 1 72 ? 8.003 9.166 -3.651 1.00 95.94 72 ASP A O 1
ATOM 522 N N . LEU A 1 73 ? 6.315 7.674 -3.772 1.00 95.12 73 LEU A N 1
ATOM 523 C CA . LEU A 1 73 ? 5.267 8.540 -3.264 1.00 95.12 73 LEU A CA 1
ATOM 524 C C . LEU A 1 73 ? 5.512 8.923 -1.796 1.00 95.12 73 LEU A C 1
ATOM 526 O O . LEU A 1 73 ? 5.581 8.100 -0.898 1.00 95.12 73 LEU A O 1
ATOM 530 N N . VAL A 1 74 ? 5.521 10.225 -1.500 1.00 93.38 74 VAL A N 1
ATOM 531 C CA . VAL A 1 74 ? 5.654 10.709 -0.115 1.00 93.38 74 VAL A CA 1
ATOM 532 C C . VAL A 1 74 ? 4.297 11.113 0.471 1.00 93.38 74 VAL A C 1
ATOM 534 O O . VAL A 1 74 ? 3.658 12.039 -0.040 1.00 93.38 74 VAL A O 1
ATOM 537 N N . SER A 1 75 ? 3.890 10.487 1.583 1.00 90.50 75 SER A N 1
ATOM 538 C CA . SER A 1 75 ? 2.635 10.772 2.313 1.00 90.50 75 SER A CA 1
ATOM 539 C C . SER A 1 75 ? 2.838 10.891 3.835 1.00 90.50 75 SER A C 1
ATOM 541 O O . SER A 1 75 ? 3.900 10.566 4.360 1.00 90.50 75 SER A O 1
ATOM 543 N N . VAL A 1 76 ? 1.831 11.395 4.559 1.00 91.50 76 VAL A N 1
ATOM 544 C CA . VAL A 1 76 ? 1.723 11.189 6.017 1.00 91.50 76 VAL A CA 1
ATOM 545 C C . VAL A 1 76 ? 1.132 9.796 6.220 1.00 91.50 76 VAL A C 1
ATOM 547 O O . VAL A 1 76 ? 0.163 9.472 5.537 1.00 91.50 76 VAL A O 1
ATOM 550 N N . CYS A 1 77 ? 1.760 8.997 7.079 1.00 94.19 77 CYS A N 1
ATOM 551 C CA . CYS A 1 77 ? 1.430 7.583 7.284 1.00 94.19 77 CYS A CA 1
ATOM 552 C C . CYS A 1 77 ? 1.124 7.228 8.740 1.00 94.19 77 CYS A C 1
ATOM 554 O O . CYS A 1 77 ? 0.893 6.066 8.998 1.00 94.19 77 CYS A O 1
ATOM 556 N N . ASP A 1 78 ? 1.226 8.191 9.653 1.00 95.44 78 ASP A N 1
ATOM 557 C CA . ASP A 1 78 ? 0.928 8.074 11.089 1.00 95.44 78 ASP A CA 1
ATOM 558 C C . ASP A 1 78 ? 0.373 9.452 11.490 1.00 95.44 78 ASP A C 1
ATOM 560 O O . ASP A 1 78 ? 1.093 10.350 11.955 1.00 95.44 78 ASP A O 1
ATOM 564 N N . SER A 1 79 ? -0.855 9.724 11.046 1.00 96.94 79 SER A N 1
ATOM 565 C CA . SER A 1 79 ? -1.486 11.045 11.117 1.00 96.94 79 SER A CA 1
ATOM 566 C C . SER A 1 79 ? -1.993 11.349 12.530 1.00 96.94 79 SER A C 1
ATOM 568 O O . SER A 1 79 ? -1.898 12.504 12.978 1.00 96.94 79 SER A O 1
ATOM 570 N N . ASP A 1 80 ? -2.419 10.334 13.275 1.00 97.31 80 ASP A N 1
ATOM 571 C CA . ASP A 1 80 ? -2.849 10.459 14.667 1.00 97.31 80 ASP A CA 1
ATOM 572 C C . ASP A 1 80 ? -1.721 10.322 15.715 1.00 97.31 80 ASP A C 1
ATOM 574 O O . ASP A 1 80 ? -1.892 10.763 16.861 1.00 97.31 80 ASP A O 1
ATOM 578 N N . SER A 1 81 ? -0.525 9.883 15.300 1.00 97.12 81 SER A N 1
ATOM 579 C CA . SER A 1 81 ? 0.675 9.755 16.138 1.00 97.12 81 SER A CA 1
ATOM 580 C C . SER A 1 81 ? 0.592 8.675 17.222 1.00 97.12 81 SER A C 1
ATOM 582 O O . SER A 1 81 ? 1.172 8.859 18.307 1.00 97.12 81 SER A O 1
ATOM 584 N N . ASP A 1 82 ? -0.105 7.571 16.964 1.00 97.06 82 ASP A N 1
ATOM 585 C CA . ASP A 1 82 ? -0.170 6.412 17.858 1.00 97.06 82 ASP A CA 1
ATOM 586 C C . ASP A 1 82 ? 1.047 5.462 17.739 1.00 97.06 82 ASP A C 1
ATOM 588 O O . ASP A 1 82 ? 1.363 4.716 18.677 1.00 97.06 82 ASP A O 1
ATOM 592 N N . GLY A 1 83 ? 1.823 5.600 16.657 1.00 96.50 83 GLY A N 1
ATOM 593 C CA . GLY A 1 83 ? 3.030 4.827 16.371 1.00 96.50 83 GLY A CA 1
ATOM 594 C C . GLY A 1 83 ? 2.826 3.615 15.458 1.00 96.50 83 GLY A C 1
ATOM 595 O O . GLY A 1 83 ? 3.784 2.849 15.276 1.00 96.50 83 GLY A O 1
ATOM 596 N N . TYR A 1 84 ? 1.637 3.450 14.890 1.00 97.19 84 TYR A N 1
ATOM 597 C CA . TYR A 1 84 ? 1.316 2.523 13.820 1.00 97.19 84 TYR A CA 1
ATOM 598 C C . TYR A 1 84 ? 1.209 3.273 12.493 1.00 97.19 84 TYR A C 1
ATOM 600 O O . TYR A 1 84 ? 0.839 4.436 12.435 1.00 97.19 84 TYR A O 1
ATOM 608 N N . GLU A 1 85 ? 1.632 2.618 11.411 1.00 96.19 85 GLU A N 1
ATOM 609 C CA . GLU A 1 85 ? 1.484 3.200 10.080 1.00 96.19 85 GLU A CA 1
ATOM 610 C C . GLU A 1 85 ? 0.151 2.765 9.459 1.00 96.19 85 GLU A C 1
ATOM 612 O O . GLU A 1 85 ? -0.231 1.594 9.568 1.00 96.19 85 GLU A O 1
ATOM 617 N N . ALA A 1 86 ? -0.508 3.679 8.752 1.00 95.81 86 ALA A N 1
ATOM 618 C CA . ALA A 1 86 ? -1.725 3.447 7.988 1.00 95.81 86 ALA A CA 1
ATOM 619 C C . ALA A 1 86 ? -1.576 2.296 6.983 1.00 95.81 86 ALA A C 1
ATOM 621 O O . ALA A 1 86 ? -0.536 2.147 6.328 1.00 95.81 86 ALA A O 1
ATOM 622 N N . TYR A 1 87 ? -2.665 1.569 6.710 1.00 92.81 87 TYR A N 1
ATOM 623 C CA . TYR A 1 87 ? -2.712 0.591 5.613 1.00 92.81 87 TYR A CA 1
ATOM 624 C C . TYR A 1 87 ? -2.309 1.170 4.255 1.00 92.81 87 TYR A C 1
ATOM 626 O O . TYR A 1 87 ? -1.713 0.468 3.438 1.00 92.81 87 TYR A O 1
ATOM 634 N N . ALA A 1 88 ? -2.615 2.447 4.004 1.00 90.75 88 ALA A N 1
ATOM 635 C CA . ALA A 1 88 ? -2.232 3.120 2.765 1.00 90.75 88 ALA A CA 1
ATOM 636 C C . ALA A 1 88 ? -0.711 3.141 2.555 1.00 90.75 88 ALA A C 1
ATOM 638 O O . ALA A 1 88 ? -0.281 3.199 1.411 1.00 90.75 88 ALA A O 1
ATOM 639 N N . CYS A 1 89 ? 0.067 3.054 3.636 1.00 93.31 89 CYS A N 1
ATOM 640 C CA . CYS A 1 89 ? 1.525 2.999 3.650 1.00 93.31 89 CYS A CA 1
ATOM 641 C C . CYS A 1 89 ? 2.076 1.594 3.923 1.00 93.31 89 CYS A C 1
ATOM 643 O O . CYS A 1 89 ? 3.240 1.438 4.271 1.00 93.31 89 CYS A O 1
ATOM 645 N N . GLY A 1 90 ? 1.249 0.553 3.767 1.00 90.69 90 GLY A N 1
ATOM 646 C CA . GLY A 1 90 ? 1.658 -0.832 4.011 1.00 90.69 90 GLY A CA 1
ATOM 647 C C . GLY A 1 90 ? 1.805 -1.185 5.494 1.00 90.69 90 GLY A C 1
ATOM 648 O O . GLY A 1 90 ? 2.309 -2.265 5.814 1.00 90.69 90 GLY A O 1
ATOM 649 N N . GLY A 1 91 ? 1.367 -0.298 6.391 1.00 94.69 91 GLY A N 1
ATOM 650 C CA . GLY A 1 91 ? 1.323 -0.546 7.823 1.00 94.69 91 GLY A CA 1
ATOM 651 C C . GLY A 1 91 ? 0.122 -1.399 8.237 1.00 94.69 91 GLY A C 1
ATOM 652 O O . GLY A 1 91 ? -0.412 -2.171 7.439 1.00 94.69 91 GLY A O 1
ATOM 653 N N . LEU A 1 92 ? -0.265 -1.313 9.510 1.00 96.56 92 LEU A N 1
ATOM 654 C CA . LEU A 1 92 ? -1.312 -2.152 10.105 1.00 96.56 92 LEU A CA 1
ATOM 655 C C . LEU A 1 92 ? -2.484 -1.362 10.700 1.00 96.56 92 LEU A C 1
ATOM 657 O O . LEU A 1 92 ? -3.439 -1.983 11.159 1.00 96.56 92 LEU A O 1
ATOM 661 N N . ASP A 1 93 ? -2.408 -0.035 10.693 1.00 97.50 93 ASP A N 1
ATOM 662 C CA . ASP A 1 93 ? -3.455 0.834 11.208 1.00 97.50 93 ASP A CA 1
ATOM 663 C C . ASP A 1 93 ? -4.601 0.977 10.192 1.00 97.50 93 ASP A C 1
ATOM 665 O O . ASP A 1 93 ? -4.408 1.327 9.017 1.00 97.50 93 ASP A O 1
ATOM 669 N N . CYS A 1 94 ? -5.797 0.634 10.665 1.00 97.12 94 CYS A N 1
ATOM 670 C CA . CYS A 1 94 ? -7.035 0.630 9.914 1.00 97.12 94 CYS A CA 1
ATOM 671 C C . CYS A 1 94 ? -7.796 1.965 9.964 1.00 97.12 94 CYS A C 1
ATOM 673 O O . CYS A 1 94 ? -8.641 2.178 9.084 1.00 97.12 94 CYS A O 1
ATOM 675 N N . ASP A 1 95 ? -7.476 2.866 10.898 1.00 97.19 95 ASP A N 1
ATOM 676 C CA . ASP A 1 95 ? -8.039 4.215 11.004 1.00 97.19 95 ASP A CA 1
ATOM 677 C C . ASP A 1 95 ? -6.985 5.240 11.474 1.00 97.19 95 ASP A C 1
ATOM 679 O O . ASP A 1 95 ? -7.018 5.710 12.602 1.00 97.19 95 ASP A O 1
ATOM 683 N N . ASP A 1 96 ? -6.130 5.677 10.539 1.00 96.56 96 ASP A N 1
ATOM 684 C CA . ASP A 1 96 ? -5.033 6.664 10.719 1.00 96.56 96 ASP A CA 1
ATOM 685 C C . ASP A 1 96 ? -5.482 8.079 11.164 1.00 96.56 96 ASP A C 1
ATOM 687 O O . ASP A 1 96 ? -4.706 9.038 11.164 1.00 96.56 96 ASP A O 1
ATOM 691 N N . ASP A 1 97 ? -6.762 8.263 11.493 1.00 97.56 97 ASP A N 1
ATOM 692 C CA . ASP A 1 97 ? -7.308 9.487 12.076 1.00 97.56 97 ASP A CA 1
ATOM 693 C C . ASP A 1 97 ? -7.738 9.309 13.559 1.00 97.56 97 ASP A C 1
ATOM 695 O O . ASP A 1 97 ? -8.126 10.312 14.185 1.00 97.56 97 ASP A O 1
ATOM 699 N N . ASP A 1 98 ? -7.677 8.096 14.135 1.00 97.69 98 ASP A N 1
ATOM 700 C CA . ASP A 1 98 ? -8.090 7.779 15.513 1.00 97.69 98 ASP A CA 1
ATOM 701 C C . ASP A 1 98 ? -7.063 6.905 16.280 1.00 97.69 98 ASP A C 1
ATOM 703 O O . ASP A 1 98 ? -7.063 5.684 16.147 1.00 97.69 98 ASP A O 1
ATOM 707 N N . PRO A 1 99 ? -6.298 7.484 17.232 1.00 97.81 99 PRO A N 1
ATOM 708 C CA . PRO A 1 99 ? -5.182 6.798 17.893 1.00 97.81 99 PRO A CA 1
ATOM 709 C C . PRO A 1 99 ? -5.608 5.703 18.887 1.00 97.81 99 PRO A C 1
ATOM 711 O O . PRO A 1 99 ? -4.760 5.118 19.570 1.00 97.81 99 PRO A O 1
ATOM 714 N N . ASP A 1 100 ? -6.916 5.494 19.069 1.00 97.88 100 ASP A N 1
ATOM 715 C CA . ASP A 1 100 ? -7.476 4.388 19.847 1.00 97.88 100 ASP A CA 1
ATOM 716 C C . ASP A 1 100 ? -7.839 3.166 18.956 1.00 97.88 100 ASP A C 1
ATOM 718 O O . ASP A 1 100 ? -8.195 2.121 19.511 1.00 97.88 100 ASP A O 1
ATOM 722 N N . ILE A 1 101 ? -7.741 3.274 17.620 1.00 97.81 101 ILE A N 1
ATOM 723 C CA . ILE A 1 101 ? -8.024 2.218 16.630 1.00 97.81 101 ILE A CA 1
ATOM 724 C C . ILE A 1 101 ? -6.725 1.842 15.909 1.00 97.81 101 ILE A C 1
ATOM 726 O O . ILE A 1 101 ? -6.298 2.520 14.992 1.00 97.81 101 ILE A O 1
ATOM 730 N N . ASN A 1 102 ? -6.085 0.755 16.332 1.00 98.00 102 ASN A N 1
ATOM 731 C CA . ASN A 1 102 ? -4.794 0.289 15.813 1.00 98.00 102 ASN A CA 1
ATOM 732 C C . ASN A 1 102 ? -4.521 -1.142 16.297 1.00 98.00 102 ASN A C 1
ATOM 734 O O . ASN A 1 102 ? -5.253 -1.631 17.145 1.00 98.00 102 ASN A O 1
ATOM 738 N N . PRO A 1 103 ? -3.441 -1.829 15.882 1.00 97.94 103 PRO A N 1
ATOM 739 C CA . PRO A 1 103 ? -3.148 -3.200 16.324 1.00 97.94 103 PRO A CA 1
ATOM 740 C C . PRO A 1 103 ? -3.057 -3.465 17.840 1.00 97.94 103 PRO A C 1
ATOM 742 O O . PRO A 1 103 ? -3.061 -4.626 18.253 1.00 97.94 103 PRO A O 1
ATOM 745 N N . ASP A 1 104 ? -2.912 -2.427 18.670 1.00 97.12 104 ASP A N 1
ATOM 746 C CA . ASP A 1 104 ? -2.936 -2.510 20.139 1.00 97.12 104 ASP A CA 1
ATOM 74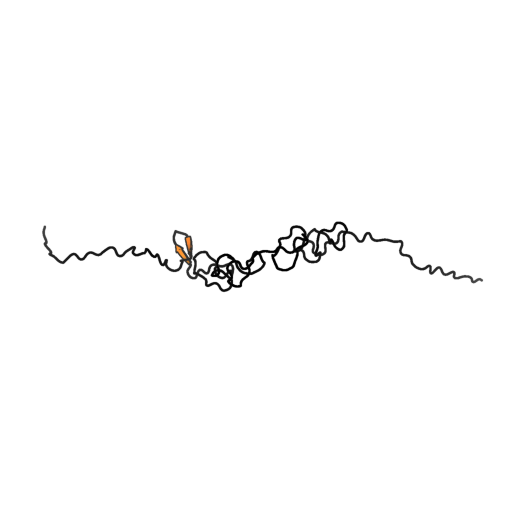7 C C . ASP A 1 104 ? -4.253 -1.981 20.752 1.00 97.12 104 ASP A C 1
ATOM 749 O O . ASP A 1 104 ? -4.381 -1.917 21.985 1.00 97.12 104 ASP A O 1
ATOM 753 N N . GLY A 1 105 ? -5.216 -1.593 19.915 1.00 95.94 105 GLY A N 1
ATOM 754 C CA . GLY A 1 105 ? -6.519 -1.072 20.292 1.00 95.94 105 GLY A CA 1
ATOM 755 C C . GLY A 1 105 ? -7.297 -2.044 21.174 1.00 95.94 105 GLY A C 1
ATOM 756 O O . GLY A 1 105 ? -7.128 -3.264 21.138 1.00 95.94 105 GLY A O 1
ATOM 757 N N . LEU A 1 106 ? -8.127 -1.491 22.059 1.00 94.31 106 LEU A N 1
ATOM 758 C CA . LEU A 1 106 ? -8.968 -2.301 22.933 1.00 94.31 106 LEU A CA 1
ATOM 759 C C . LEU A 1 106 ? -10.343 -2.471 22.300 1.00 94.31 106 LEU A C 1
ATOM 761 O O . LEU A 1 106 ? -11.109 -1.511 22.251 1.00 94.31 106 LEU A O 1
ATOM 765 N N . GLU A 1 107 ? -10.662 -3.711 21.946 1.00 91.62 107 GLU A N 1
ATOM 766 C CA . GLU A 1 107 ? -11.967 -4.090 21.410 1.00 91.62 107 GLU A CA 1
ATOM 767 C C . GLU A 1 107 ? -13.143 -3.655 22.299 1.00 91.62 107 GLU A C 1
ATOM 769 O O . GLU A 1 107 ? -13.144 -3.845 23.529 1.00 91.62 107 GLU A O 1
ATOM 774 N N . ILE A 1 108 ? -14.156 -3.067 21.659 1.00 88.56 108 ILE A N 1
ATOM 775 C CA . ILE A 1 108 ? -15.430 -2.701 22.275 1.00 88.56 108 ILE A CA 1
ATOM 776 C C . ILE A 1 108 ? -16.506 -3.624 21.718 1.00 88.56 108 ILE A C 1
ATOM 778 O O . ILE A 1 108 ? -17.071 -3.372 20.660 1.00 88.56 108 ILE A O 1
ATOM 782 N N . ASP A 1 109 ? -16.862 -4.635 22.513 1.00 86.62 109 ASP A N 1
ATOM 783 C CA . ASP A 1 109 ? -17.754 -5.709 22.085 1.00 86.62 109 ASP A CA 1
ATOM 784 C C . ASP A 1 109 ? -18.999 -5.250 21.295 1.00 86.62 109 ASP A C 1
ATOM 786 O O . ASP A 1 109 ? -19.973 -4.734 21.874 1.00 86.62 109 ASP A O 1
ATOM 790 N N . GLY A 1 110 ? -19.021 -5.563 19.997 1.00 81.00 110 GLY A N 1
ATOM 791 C CA . GLY A 1 110 ? -20.196 -5.462 19.142 1.00 81.00 110 GLY A CA 1
ATOM 792 C C . GLY A 1 110 ? -20.642 -4.040 18.821 1.00 81.00 110 GLY A C 1
ATOM 793 O O . GLY A 1 110 ? -21.843 -3.834 18.592 1.00 81.00 110 GLY A O 1
ATOM 794 N N . ASP A 1 111 ? -19.736 -3.061 18.847 1.00 87.81 111 ASP A N 1
ATOM 795 C CA . ASP A 1 111 ? -20.034 -1.683 18.443 1.00 87.81 111 ASP A CA 1
ATOM 796 C C . ASP A 1 111 ? -19.938 -1.453 16.918 1.00 87.81 111 ASP A C 1
ATOM 798 O O . ASP A 1 111 ? -20.373 -0.407 16.418 1.00 87.81 111 ASP A O 1
ATOM 802 N N . GLY A 1 112 ? -19.494 -2.465 16.168 1.00 89.31 112 GLY A N 1
ATOM 803 C CA . GLY A 1 112 ? -19.360 -2.454 14.716 1.00 89.31 112 GLY A CA 1
ATOM 804 C C . GLY A 1 112 ? -18.044 -1.871 14.208 1.00 89.31 112 GLY A C 1
ATOM 805 O O . GLY A 1 112 ? -17.923 -1.690 12.992 1.00 89.31 112 GLY A O 1
ATOM 806 N N . ILE A 1 113 ? -17.111 -1.544 15.100 1.00 92.56 113 ILE A N 1
ATOM 807 C CA . ILE A 1 113 ? -15.776 -1.037 14.793 1.00 92.56 113 ILE A CA 1
ATOM 808 C C . ILE A 1 113 ? -14.771 -2.136 15.160 1.00 92.56 113 ILE A C 1
ATOM 810 O O . ILE A 1 113 ? -14.953 -2.829 16.147 1.00 92.56 113 ILE A O 1
ATOM 814 N N . ASP A 1 114 ? -13.755 -2.314 14.322 1.00 95.12 114 ASP A N 1
ATOM 815 C CA . ASP A 1 114 ? -12.613 -3.205 14.556 1.00 95.12 114 ASP A CA 1
ATOM 816 C C . ASP A 1 114 ? -11.511 -2.343 15.177 1.00 95.12 114 ASP A C 1
ATOM 818 O O . ASP A 1 114 ? -10.839 -1.607 14.453 1.00 95.12 114 ASP A O 1
ATOM 822 N N . GLN A 1 115 ? -11.427 -2.301 16.511 1.00 97.00 115 GLN A N 1
ATOM 823 C CA . GLN A 1 115 ? -10.492 -1.394 17.189 1.00 97.00 115 GLN A CA 1
ATOM 824 C C . GLN A 1 115 ? -9.065 -1.926 17.171 1.00 97.00 115 GLN A C 1
ATOM 826 O O . GLN A 1 115 ? -8.140 -1.123 17.264 1.00 97.00 115 GLN A O 1
ATOM 831 N N . ASP A 1 116 ? -8.883 -3.247 17.090 1.00 96.56 116 ASP A N 1
ATOM 832 C CA . ASP A 1 116 ? -7.560 -3.877 17.090 1.00 96.56 116 ASP A CA 1
ATOM 833 C C . ASP A 1 116 ? -7.026 -4.213 15.682 1.00 96.56 116 ASP A C 1
ATOM 835 O O . ASP A 1 116 ? -5.950 -4.800 15.529 1.00 96.56 116 ASP A O 1
ATOM 839 N N . CYS A 1 117 ? -7.748 -3.781 14.643 1.00 97.06 117 CYS A N 1
ATOM 840 C CA . CYS A 1 117 ? -7.412 -3.935 13.231 1.00 97.06 117 CYS A CA 1
ATOM 841 C C . CYS A 1 117 ? -7.092 -5.392 12.826 1.00 97.06 117 CYS A C 1
ATOM 843 O O . CYS A 1 117 ? -6.281 -5.633 11.917 1.00 97.06 117 CYS A O 1
ATOM 845 N N . ASP A 1 118 ? -7.699 -6.384 13.489 1.00 95.44 118 ASP A N 1
ATOM 846 C CA . ASP A 1 118 ? -7.495 -7.810 13.210 1.00 95.44 118 ASP A CA 1
ATOM 847 C C . ASP A 1 118 ? -8.458 -8.369 12.138 1.00 95.44 118 ASP A C 1
ATOM 849 O O . ASP A 1 118 ? -8.324 -9.516 11.672 1.00 95.44 118 ASP A O 1
ATOM 853 N N . GLY A 1 119 ? -9.389 -7.524 11.688 1.00 93.44 119 GLY A N 1
ATOM 854 C CA . GLY A 1 119 ? -10.435 -7.817 10.722 1.00 93.44 119 GLY A CA 1
ATOM 855 C C . GLY A 1 119 ? -11.762 -8.250 11.349 1.00 93.44 119 GLY A C 1
ATOM 856 O O . GLY A 1 119 ? -12.659 -8.661 10.593 1.00 93.44 119 GLY A O 1
ATOM 857 N N . TRP A 1 120 ? -11.904 -8.211 12.678 1.00 91.25 120 TRP A N 1
ATOM 858 C CA . TRP A 1 120 ? -13.073 -8.703 13.402 1.00 91.25 120 TRP A CA 1
ATOM 859 C C . TRP A 1 120 ? -13.467 -7.805 14.583 1.00 91.25 120 TRP A C 1
ATOM 861 O O . TRP A 1 120 ? -12.811 -7.798 15.607 1.00 91.25 120 TRP A O 1
ATOM 871 N N . ASP A 1 121 ? -14.670 -7.230 14.529 1.00 88.31 121 ASP A N 1
ATOM 872 C CA . ASP A 1 121 ? -15.352 -6.743 15.742 1.00 88.31 121 ASP A CA 1
ATOM 873 C C . ASP A 1 121 ? -15.714 -7.945 16.640 1.00 88.31 121 ASP A C 1
ATOM 875 O O . ASP A 1 121 ? -16.453 -8.866 16.231 1.00 88.31 121 ASP A O 1
ATOM 879 N N . TYR A 1 122 ? -15.166 -7.974 17.857 1.00 83.50 122 TYR A N 1
ATOM 880 C CA . TYR A 1 122 ? -15.375 -9.080 18.779 1.00 83.50 122 TYR A CA 1
ATOM 881 C C . TYR A 1 122 ? -16.787 -9.052 19.373 1.00 83.50 122 TYR A C 1
ATOM 883 O O . TYR A 1 122 ? -17.133 -8.265 20.243 1.00 83.50 122 TYR A O 1
ATOM 891 N N . CYS A 1 123 ? -17.614 -10.034 19.010 1.00 79.31 123 CYS A N 1
ATOM 892 C CA . CYS A 1 123 ? -18.944 -10.188 19.603 1.00 79.31 123 CYS A CA 1
ATOM 893 C C . CYS A 1 123 ? -19.006 -11.359 20.595 1.00 79.31 123 CYS A C 1
ATOM 895 O O . CYS A 1 123 ? -19.222 -12.515 20.213 1.00 79.31 123 CYS A O 1
ATOM 897 N N . GLU A 1 124 ? -18.903 -11.063 21.894 1.00 73.00 124 GLU A N 1
ATOM 898 C CA . GLU A 1 124 ? -18.942 -12.083 22.952 1.00 73.00 124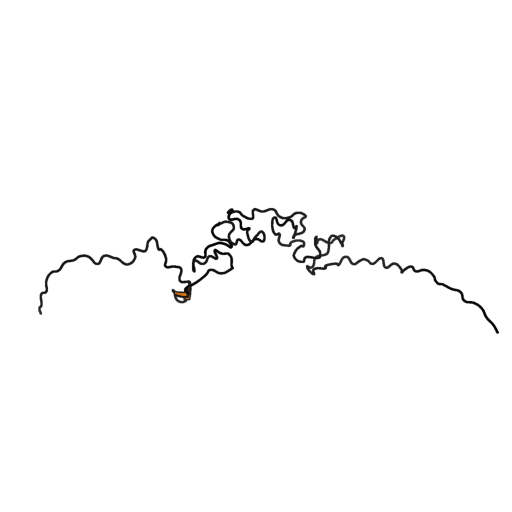 GLU A CA 1
ATOM 899 C C . GLU A 1 124 ? -20.348 -12.688 23.161 1.00 73.00 124 GLU A C 1
ATOM 901 O O . GLU A 1 124 ? -20.506 -13.861 23.526 1.00 73.00 124 GLU A O 1
ATOM 906 N N . ALA A 1 125 ? -21.396 -11.908 22.876 1.00 69.38 125 ALA A N 1
ATOM 907 C CA . ALA A 1 125 ? -22.787 -12.321 22.994 1.00 69.38 125 ALA A CA 1
ATOM 908 C C . ALA A 1 125 ? -23.559 -12.033 21.707 1.00 69.38 125 ALA A C 1
ATOM 910 O O . ALA A 1 125 ? -23.846 -10.891 21.356 1.00 69.38 125 ALA A O 1
ATOM 911 N N . ILE A 1 126 ? -23.959 -13.103 21.028 1.00 72.88 126 ILE A N 1
ATOM 912 C CA . ILE A 1 126 ? -24.864 -13.005 19.895 1.00 72.88 126 ILE A CA 1
ATOM 913 C C . ILE A 1 126 ? -26.300 -13.236 20.385 1.00 72.88 126 ILE A C 1
ATOM 915 O O . ILE A 1 126 ? -26.654 -14.352 20.787 1.00 72.88 126 ILE A O 1
ATOM 919 N N . GLU A 1 127 ? -27.138 -12.199 20.339 1.00 72.25 127 GLU A N 1
ATOM 920 C CA . GLU A 1 127 ? -28.526 -12.260 20.799 1.00 72.25 127 GLU A CA 1
ATOM 921 C C . GLU A 1 127 ? -29.537 -12.104 19.658 1.00 72.25 127 GLU A C 1
ATOM 923 O O . GLU A 1 127 ? -29.273 -11.555 18.590 1.00 72.25 127 GLU A O 1
ATOM 928 N N . TRP A 1 128 ? -30.744 -12.630 19.881 1.00 69.25 128 TRP A N 1
ATOM 929 C CA . TRP A 1 128 ? -31.863 -12.426 18.967 1.00 69.25 128 TRP A CA 1
ATOM 930 C C . TRP A 1 128 ? -32.537 -11.087 19.264 1.00 69.25 128 TRP A C 1
ATOM 932 O O . TRP A 1 128 ? -33.452 -11.030 20.092 1.00 69.25 128 TRP A O 1
ATOM 942 N N . VAL A 1 129 ? -32.127 -10.027 18.573 1.00 67.81 129 VAL A N 1
ATOM 943 C CA . VAL A 1 129 ? -32.708 -8.686 18.704 1.00 67.81 129 VAL A CA 1
ATOM 944 C C . VAL A 1 129 ? -33.240 -8.225 17.328 1.00 67.81 129 VAL A C 1
ATOM 946 O O . VAL A 1 129 ? -32.817 -8.688 16.271 1.00 67.81 129 VAL A O 1
ATOM 949 N N . GLN A 1 130 ? -34.373 -7.508 17.334 1.00 65.56 130 GLN A N 1
ATOM 950 C CA . GLN A 1 130 ? -35.105 -7.016 16.142 1.00 65.56 130 GLN A CA 1
ATOM 951 C C . GLN A 1 130 ? -35.430 -8.037 15.025 1.00 65.56 130 GLN A C 1
ATOM 953 O O . GLN A 1 130 ? -35.735 -7.670 13.891 1.00 65.56 130 GLN A O 1
ATOM 958 N N . GLY A 1 131 ? -35.485 -9.331 15.350 1.00 64.69 131 GLY A N 1
ATOM 959 C CA . GLY A 1 131 ? -35.802 -10.384 14.378 1.00 64.69 131 GLY A CA 1
ATOM 960 C C . GLY A 1 131 ? -34.599 -10.862 13.563 1.00 64.69 131 GLY A C 1
ATOM 961 O O . GLY A 1 131 ? -34.784 -11.608 12.600 1.00 64.69 131 GLY A O 1
ATOM 962 N N . GLY A 1 132 ? -33.395 -10.469 13.973 1.00 68.00 132 GLY A N 1
ATOM 963 C CA . GLY A 1 132 ? -32.122 -10.989 13.506 1.00 68.00 132 GLY A CA 1
ATOM 964 C C . GLY A 1 132 ? -31.286 -11.499 14.671 1.00 68.00 132 GLY A C 1
ATOM 965 O O . GLY A 1 132 ? -31.689 -11.434 15.830 1.00 68.00 132 GLY A O 1
ATOM 966 N N . LEU A 1 133 ? -30.145 -12.067 14.320 1.00 64.56 133 LEU A N 1
ATOM 967 C CA . LEU A 1 133 ? -29.101 -12.426 15.253 1.00 64.56 133 LEU A CA 1
ATOM 968 C C . LEU A 1 133 ? -28.078 -11.279 15.163 1.00 64.56 133 LEU A C 1
ATOM 970 O O . LEU A 1 133 ? -27.441 -11.145 14.121 1.00 64.56 133 LEU A O 1
ATOM 974 N N . GLU A 1 134 ? -28.016 -10.416 16.174 1.00 66.12 134 GLU A N 1
ATOM 975 C CA . GLU A 1 134 ? -27.145 -9.230 16.209 1.00 66.12 134 GLU A CA 1
ATOM 976 C C . GLU A 1 134 ? -26.247 -9.259 17.452 1.00 66.12 134 GLU A C 1
ATOM 978 O O . GLU A 1 134 ? -26.555 -9.957 18.427 1.00 66.12 134 GLU A O 1
ATOM 983 N N . CYS A 1 135 ? -25.101 -8.576 17.390 1.00 68.50 135 CYS A N 1
ATOM 984 C CA . CYS A 1 135 ? -24.220 -8.447 18.543 1.00 68.50 135 CYS A CA 1
ATOM 985 C C . CYS A 1 135 ? -24.997 -7.723 19.643 1.00 68.50 135 CYS A C 1
ATOM 987 O O . CYS A 1 135 ? -25.575 -6.658 19.415 1.00 68.50 135 CYS A O 1
ATOM 989 N N . ALA A 1 136 ? -25.090 -8.334 20.821 1.00 62.81 136 ALA A N 1
ATOM 990 C CA . ALA A 1 136 ? -25.589 -7.629 21.983 1.00 62.81 136 ALA A CA 1
ATOM 991 C C . ALA A 1 136 ? -24.473 -6.687 22.420 1.00 62.81 136 ALA A C 1
ATOM 993 O O . ALA A 1 136 ? -23.650 -7.076 23.246 1.00 62.81 136 ALA A O 1
ATOM 994 N N . ALA A 1 137 ? -24.432 -5.489 21.825 1.00 54.44 137 ALA A N 1
ATOM 995 C CA . ALA A 1 137 ? -23.566 -4.414 22.285 1.00 54.44 137 ALA A CA 1
ATOM 996 C C . ALA A 1 137 ? -23.646 -4.357 23.816 1.00 54.44 137 ALA A C 1
ATOM 998 O O . ALA A 1 137 ? -24.742 -4.499 24.388 1.00 54.44 137 ALA A O 1
ATOM 999 N N . ALA A 1 138 ? -22.488 -4.222 24.474 1.00 49.28 138 ALA A N 1
ATOM 1000 C CA . ALA A 1 138 ? -22.403 -4.057 25.922 1.00 49.28 138 ALA A CA 1
ATOM 1001 C C . ALA A 1 138 ? -23.538 -3.129 26.381 1.00 49.28 138 ALA A C 1
ATOM 1003 O O . ALA A 1 138 ? -23.741 -2.099 25.738 1.00 49.28 138 ALA A O 1
ATOM 1004 N N . PRO A 1 139 ? -24.319 -3.499 27.423 1.00 48.78 139 PRO A N 1
ATOM 1005 C CA . PRO A 1 139 ? -25.614 -2.892 27.701 1.00 48.78 139 PRO A CA 1
ATOM 1006 C C . PRO A 1 139 ? -25.465 -1.391 27.641 1.00 48.78 139 PRO A C 1
ATOM 1008 O O . PRO A 1 139 ? -24.749 -0.837 28.480 1.00 48.78 139 PRO A O 1
ATOM 1011 N N . ASP A 1 140 ? -26.106 -0.797 26.633 1.00 48.00 140 ASP A N 1
ATOM 1012 C CA . ASP A 1 140 ? -26.069 0.622 26.345 1.00 48.00 140 ASP A CA 1
ATOM 1013 C C . ASP A 1 140 ? -25.996 1.362 27.677 1.00 48.00 140 ASP A C 1
ATOM 1015 O O . ASP A 1 140 ? -26.948 1.344 28.473 1.00 48.00 140 ASP A O 1
ATOM 1019 N N . VAL A 1 141 ? -24.864 2.008 27.968 1.00 47.69 141 VAL A N 1
ATOM 1020 C CA . VAL A 1 141 ? -24.862 3.065 28.972 1.00 47.69 141 VAL A CA 1
ATOM 1021 C C . VAL A 1 141 ? -25.602 4.214 28.309 1.00 47.69 141 VAL A C 1
ATOM 1023 O O . VAL A 1 141 ? -25.003 5.221 27.963 1.00 47.69 141 VAL A O 1
ATOM 1026 N N . ASP A 1 142 ? -26.905 4.037 28.077 1.00 45.19 142 ASP A N 1
ATOM 1027 C CA . ASP A 1 142 ? -27.803 5.077 27.637 1.00 45.19 142 ASP A CA 1
ATOM 1028 C C . ASP A 1 142 ? -27.680 6.173 28.699 1.00 45.19 142 ASP A C 1
ATOM 1030 O O . ASP A 1 142 ? -28.175 6.004 29.825 1.00 45.19 142 ASP A O 1
ATOM 1034 N N . PRO A 1 143 ? -27.031 7.315 28.400 1.00 48.12 143 PRO A N 1
ATOM 1035 C CA . PRO A 1 143 ? -26.891 8.390 29.372 1.00 48.12 143 PRO A CA 1
ATOM 1036 C C . PRO A 1 143 ? -28.264 8.990 29.721 1.00 48.12 143 PRO A C 1
ATOM 1038 O O . PRO A 1 143 ? -28.369 9.830 30.619 1.00 48.12 143 PRO A O 1
ATOM 1041 N N . SER A 1 144 ? -29.329 8.568 29.025 1.00 53.41 144 SER A N 1
ATOM 1042 C CA . SER A 1 144 ? -30.714 8.978 29.220 1.00 53.41 144 SER A CA 1
ATOM 1043 C C . SER A 1 144 ? -31.652 7.879 29.755 1.00 53.41 144 SER A C 1
ATOM 1045 O O . SER A 1 144 ? -32.820 8.164 30.033 1.00 53.41 144 SER A O 1
ATOM 1047 N N . GLY A 1 145 ? -31.147 6.672 30.033 1.00 39.66 145 GLY A N 1
ATOM 1048 C CA . GLY A 1 145 ? -31.915 5.462 30.361 1.00 39.66 145 GLY A CA 1
ATOM 1049 C C . GLY A 1 145 ? -32.588 5.398 31.743 1.00 39.66 145 GLY A C 1
ATOM 1050 O O . GLY A 1 145 ? -32.770 4.315 32.300 1.00 39.66 145 GLY A O 1
ATOM 1051 N N . TYR A 1 146 ? -33.043 6.518 32.315 1.00 46.72 146 TYR A N 1
ATOM 1052 C CA . TYR A 1 146 ? -34.064 6.514 33.378 1.00 46.72 146 TYR A CA 1
ATOM 1053 C C . TYR A 1 146 ? -35.451 6.218 32.768 1.00 46.72 146 TYR A C 1
ATOM 1055 O O . TYR A 1 146 ? -36.371 7.030 32.839 1.00 46.72 146 TYR A O 1
ATOM 1063 N N . GLY A 1 147 ? -35.602 5.052 32.132 1.00 50.38 147 GLY A N 1
ATOM 1064 C CA . GLY A 1 147 ? -36.744 4.732 31.269 1.00 50.38 147 GLY A CA 1
ATOM 1065 C C . GLY A 1 147 ? -37.904 3.951 31.897 1.00 50.38 147 GLY A C 1
ATOM 1066 O O . GLY A 1 147 ? -38.947 3.859 31.260 1.00 50.38 147 GLY A O 1
ATOM 1067 N N . TRP A 1 148 ? -37.790 3.404 33.121 1.00 46.22 148 TRP A N 1
ATOM 1068 C CA . TRP A 1 148 ? -38.885 2.616 33.741 1.00 46.22 148 TRP A CA 1
ATOM 1069 C C . TRP A 1 148 ? -39.089 2.767 35.256 1.00 46.22 148 TRP A C 1
ATOM 1071 O O . TRP A 1 148 ? -39.869 2.021 35.847 1.00 46.22 148 TRP A O 1
ATOM 1081 N N . LEU A 1 149 ? -38.511 3.780 35.908 1.00 45.50 149 LEU A N 1
ATOM 1082 C CA . LEU A 1 149 ? -38.915 4.143 37.276 1.00 45.50 149 LEU A CA 1
ATOM 1083 C C . LEU A 1 149 ? -39.832 5.371 37.279 1.00 45.50 149 LEU A C 1
ATOM 1085 O O . LEU A 1 149 ? -39.596 6.349 37.988 1.00 45.50 149 LEU A O 1
ATOM 1089 N N . ILE A 1 150 ? -40.939 5.300 36.526 1.00 46.69 150 ILE A N 1
ATOM 1090 C CA . ILE A 1 150 ? -42.097 6.150 36.822 1.00 46.69 150 ILE A CA 1
ATOM 1091 C C . ILE A 1 150 ? -42.688 5.678 38.151 1.00 46.69 150 ILE A C 1
ATOM 1093 O O . ILE A 1 150 ? -43.435 4.707 38.231 1.00 46.69 150 ILE A O 1
ATOM 1097 N N . ALA A 1 151 ? -42.308 6.403 39.201 1.00 47.19 151 ALA A N 1
ATOM 1098 C CA . ALA A 1 151 ? -43.176 6.858 40.277 1.00 47.19 151 ALA A CA 1
ATOM 1099 C C . ALA A 1 151 ? -44.360 5.930 40.621 1.00 47.19 151 ALA A C 1
ATOM 1101 O O . ALA A 1 151 ? -45.521 6.250 40.350 1.00 47.19 151 ALA A O 1
ATOM 1102 N N . ALA A 1 152 ? -44.088 4.833 41.336 1.00 46.53 152 ALA A N 1
ATOM 1103 C CA . ALA A 1 152 ? -45.093 4.225 42.204 1.00 46.53 152 ALA A CA 1
ATOM 1104 C C . ALA A 1 152 ? -45.363 5.200 43.363 1.00 46.53 152 ALA A C 1
ATOM 1106 O O . ALA A 1 152 ? -44.725 5.169 44.416 1.00 46.53 152 ALA A O 1
ATOM 1107 N N . GLY A 1 153 ? -46.268 6.141 43.094 1.00 38.94 153 GLY A N 1
ATOM 1108 C CA . GLY A 1 153 ? -46.677 7.201 43.993 1.00 38.94 153 GLY A CA 1
ATOM 1109 C C . GLY A 1 153 ? -47.113 6.668 45.354 1.00 38.94 153 GLY A C 1
ATOM 1110 O O . GLY A 1 153 ? -47.994 5.819 45.481 1.00 38.94 153 GLY A O 1
ATOM 1111 N N . LEU A 1 154 ? -46.502 7.255 46.376 1.00 51.34 154 LEU A N 1
ATOM 1112 C CA . LEU A 1 154 ? -46.958 7.291 47.755 1.00 51.34 154 LEU A CA 1
ATOM 1113 C C . LEU A 1 154 ? -48.409 7.807 47.833 1.00 51.34 154 LEU A C 1
ATOM 1115 O O . LEU A 1 154 ? -48.644 8.994 48.046 1.00 51.34 154 LEU A O 1
ATOM 1119 N N . LEU A 1 155 ? -49.396 6.919 47.720 1.00 46.75 155 LEU A N 1
ATOM 1120 C CA . LEU A 1 155 ? -50.757 7.174 48.195 1.00 46.75 155 LEU A CA 1
ATOM 1121 C C . LEU A 1 155 ? -51.229 6.032 49.097 1.00 46.75 155 LEU A C 1
ATOM 1123 O O . LEU A 1 155 ? -51.911 5.096 48.698 1.00 46.75 155 LEU A O 1
ATOM 1127 N N . GLY A 1 156 ? -50.814 6.154 50.356 1.00 38.84 156 GLY A N 1
ATOM 1128 C CA . GLY A 1 156 ? -51.741 6.279 51.478 1.00 38.84 156 GLY A CA 1
ATOM 1129 C C . GLY A 1 156 ? -52.837 5.223 51.614 1.00 38.84 156 GLY A C 1
ATOM 1130 O O . GLY A 1 156 ? -53.866 5.260 50.946 1.00 38.84 156 GLY A O 1
ATOM 1131 N N . LEU A 1 157 ? -52.673 4.382 52.636 1.00 50.03 157 LEU A N 1
ATOM 1132 C CA . LEU A 1 157 ? -53.752 3.665 53.307 1.00 50.03 157 LEU A CA 1
ATOM 1133 C C . LEU A 1 157 ? -55.001 4.551 53.499 1.00 50.03 157 LEU A C 1
ATOM 1135 O O . LEU A 1 157 ? -54.930 5.522 54.247 1.00 50.03 157 LEU A O 1
ATOM 1139 N N . ALA A 1 158 ? -56.168 4.138 52.987 1.00 42.44 158 ALA A N 1
ATOM 1140 C CA . ALA A 1 158 ? -57.442 4.298 53.702 1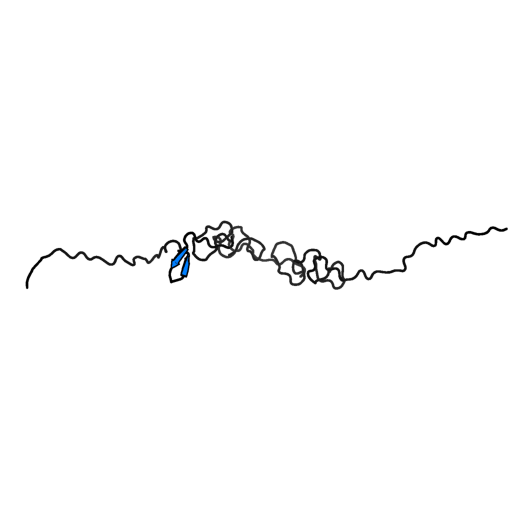.00 42.44 158 ALA A CA 1
ATOM 1141 C C . ALA A 1 158 ? -58.624 3.519 53.080 1.00 42.44 158 ALA A C 1
ATOM 1143 O O . ALA A 1 158 ? -59.184 3.888 52.058 1.00 42.44 158 ALA A O 1
ATOM 1144 N N . ARG A 1 159 ? -59.102 2.538 53.860 1.00 49.59 159 ARG A N 1
ATOM 1145 C CA . ARG A 1 159 ? -60.510 2.120 54.059 1.00 49.59 159 ARG A CA 1
ATOM 1146 C C . ARG A 1 159 ? -61.299 1.417 52.936 1.00 49.59 159 ARG A C 1
ATOM 1148 O O . ARG A 1 159 ? -62.101 1.992 52.214 1.00 49.59 159 ARG A O 1
ATOM 1155 N N . ARG A 1 160 ? -61.294 0.089 53.079 1.00 61.53 160 ARG A N 1
ATOM 1156 C CA . ARG A 1 160 ? -62.433 -0.851 53.008 1.00 61.53 160 ARG A CA 1
ATOM 1157 C C . ARG A 1 160 ? -63.820 -0.216 53.260 1.00 61.53 160 ARG A C 1
ATOM 1159 O O . ARG A 1 160 ? -64.101 0.193 54.389 1.00 61.53 160 ARG A O 1
ATOM 1166 N N . ARG A 1 161 ? -64.739 -0.317 52.290 1.00 52.62 161 ARG A N 1
ATOM 1167 C CA . ARG A 1 161 ? -66.188 -0.499 52.525 1.00 52.62 161 ARG A CA 1
ATOM 1168 C C . ARG A 1 161 ? -66.771 -1.485 51.506 1.00 52.62 161 ARG A C 1
ATOM 1170 O O . ARG A 1 161 ? -66.502 -1.389 50.319 1.00 52.62 161 ARG A O 1
ATOM 1177 N N . ARG A 1 162 ? -67.504 -2.469 52.035 1.00 62.75 162 ARG A N 1
ATOM 1178 C CA . ARG A 1 162 ? -68.268 -3.513 51.332 1.00 62.75 162 ARG A CA 1
ATOM 1179 C C . ARG A 1 162 ? -69.681 -3.000 50.999 1.00 62.75 162 ARG A C 1
ATOM 1181 O O . ARG A 1 162 ? -70.192 -2.188 51.769 1.00 62.75 162 ARG A O 1
ATOM 1188 N N . GLY A 1 163 ? -70.322 -3.600 49.992 1.00 47.44 163 GLY A N 1
ATOM 1189 C CA . GLY A 1 163 ? -71.771 -3.547 49.708 1.00 47.44 163 GLY A CA 1
ATOM 1190 C C . GLY A 1 163 ? -72.077 -2.825 48.389 1.00 47.44 163 GLY A C 1
ATOM 1191 O O . GLY A 1 163 ? -71.503 -1.767 48.166 1.00 47.44 163 GLY A O 1
ATOM 1192 N N . ALA A 1 164 ? -72.918 -3.323 47.480 1.00 46.94 164 ALA A N 1
ATOM 1193 C CA . ALA A 1 164 ? -73.935 -4.378 47.536 1.00 46.94 164 ALA A CA 1
ATOM 1194 C C . ALA A 1 164 ? -73.972 -5.167 46.217 1.00 46.94 164 ALA A C 1
ATOM 1196 O O . ALA A 1 164 ? -73.523 -4.601 45.196 1.00 46.94 164 ALA A O 1
#

pLDDT: mean 78.6, std 20.28, range [38.84, 98.0]

Foldseek 3Di:
DDDDDDDDDPPDDDDPDPPPPPDQPQQPCPLPFGDVVSHVPGQFPDSNDSQAGAPRQAQAPPFHNSNSPPGGHHDDQQQVVLPWGDVSNVTQFPDSNDSLAELVHDAQAQPPHRRNSPPDRHQPDFDCPPNDGGRPGDPPPPVPPPPPPPDPDDDDDDDDDDDD

Radius of gyration: 38.13 Å; chains: 1; bounding box: 124×59×108 Å